Protein AF-F3C099-F1 (afdb_monomer)

Organism: NCBI:txid875330

pLDDT: mean 75.71, std 8.0, range [59.69, 89.25]

Secondary structure (DSSP, 8-state):
-HHHHHHHHHHHHS---SS--PPPHHHHTTS---

Structure (mmCIF, N/CA/C/O backbone):
data_AF-F3C099-F1
#
_entry.id   AF-F3C099-F1
#
loop_
_atom_site.group_PDB
_atom_site.id
_atom_site.type_symbol
_atom_site.label_atom_id
_atom_site.label_alt_id
_atom_site.label_comp_id
_atom_site.label_asym_id
_atom_site.label_entity_id
_atom_site.label_seq_id
_atom_site.pdbx_PDB_ins_code
_atom_site.Cartn_x
_atom_site.Cartn_y
_atom_site.Cartn_z
_atom_site.occupancy
_atom_site.B_iso_or_equiv
_atom_site.auth_seq_id
_atom_site.auth_comp_id
_atom_site.auth_asym_id
_atom_site.auth_atom_id
_atom_site.pdbx_PDB_model_num
ATOM 1 N N . TRP A 1 1 ? 11.719 1.817 -11.360 1.00 74.69 1 TRP A N 1
ATOM 2 C CA . TRP A 1 1 ? 11.424 1.346 -12.733 1.00 74.69 1 TRP A CA 1
ATOM 3 C C . TRP A 1 1 ? 10.359 0.237 -12.764 1.00 74.69 1 TRP A C 1
ATOM 5 O O . TRP A 1 1 ? 9.395 0.378 -13.505 1.00 74.69 1 TRP A O 1
ATOM 15 N N . ALA A 1 2 ? 10.434 -0.796 -11.910 1.00 81.75 2 ALA A N 1
ATOM 16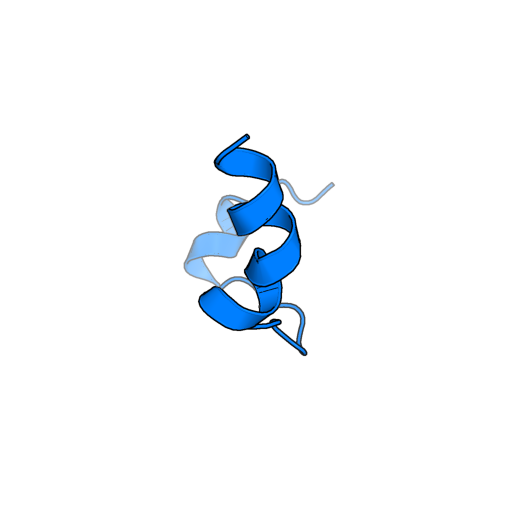 C CA . ALA A 1 2 ? 9.421 -1.866 -11.849 1.00 81.75 2 ALA A CA 1
ATOM 17 C C . ALA A 1 2 ? 8.014 -1.398 -11.408 1.00 81.75 2 ALA A C 1
ATOM 19 O O . ALA A 1 2 ? 7.022 -1.742 -12.046 1.00 81.75 2 ALA A O 1
ATOM 20 N N . TYR A 1 3 ? 7.925 -0.547 -10.377 1.00 85.25 3 TYR A N 1
ATOM 21 C CA . TYR A 1 3 ? 6.639 -0.078 -9.838 1.00 85.25 3 TYR A CA 1
ATOM 22 C C . TYR A 1 3 ? 5.770 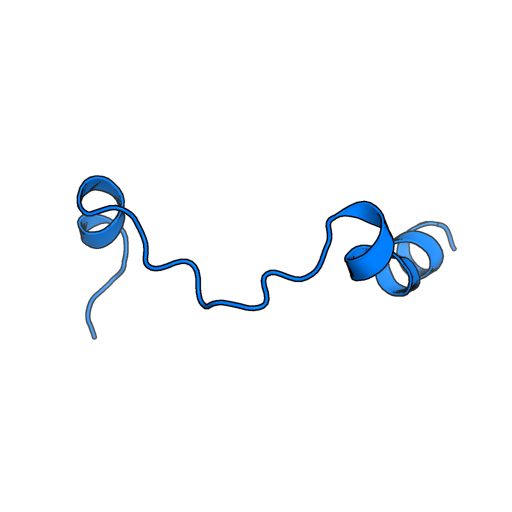0.643 -10.880 1.00 85.25 3 TYR A C 1
ATOM 24 O O . TYR A 1 3 ? 4.582 0.367 -10.981 1.00 85.25 3 TYR A O 1
ATOM 32 N N . ASN A 1 4 ? 6.361 1.496 -11.725 1.00 85.00 4 ASN A N 1
ATOM 33 C CA . ASN A 1 4 ? 5.622 2.212 -12.7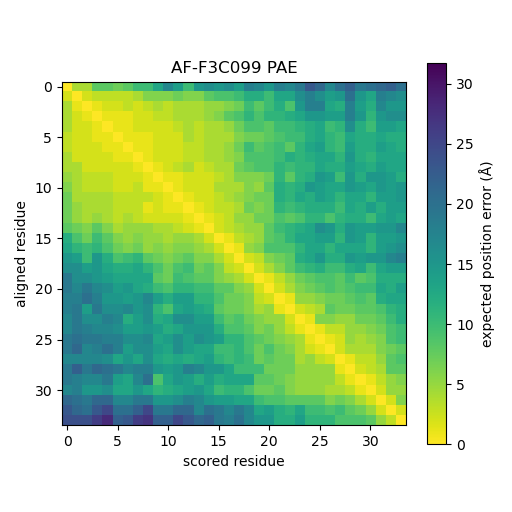73 1.00 85.00 4 ASN A CA 1
ATOM 34 C C . ASN A 1 4 ? 4.963 1.266 -13.784 1.00 85.00 4 ASN A C 1
ATOM 36 O O . ASN A 1 4 ? 3.864 1.540 -14.257 1.00 85.00 4 ASN A O 1
ATOM 40 N N . ARG A 1 5 ? 5.590 0.126 -14.098 1.00 86.50 5 ARG A N 1
ATOM 41 C CA . ARG A 1 5 ? 5.013 -0.863 -15.022 1.00 86.50 5 ARG A CA 1
ATOM 42 C C . ARG A 1 5 ? 3.793 -1.541 -14.405 1.00 86.50 5 ARG A C 1
ATOM 44 O O . ARG A 1 5 ? 2.795 -1.730 -15.099 1.00 86.50 5 ARG A O 1
ATOM 51 N N . ILE A 1 6 ? 3.856 -1.833 -13.107 1.00 85.31 6 ILE A N 1
ATOM 52 C CA . ILE A 1 6 ? 2.735 -2.388 -12.343 1.00 85.31 6 ILE A CA 1
ATOM 53 C C . ILE A 1 6 ? 1.630 -1.339 -12.203 1.00 85.31 6 ILE A C 1
ATOM 55 O O . ILE A 1 6 ? 0.480 -1.647 -12.480 1.00 85.31 6 ILE A O 1
ATOM 59 N N . ALA A 1 7 ? 1.961 -0.090 -11.870 1.00 87.25 7 ALA A N 1
ATOM 60 C CA . ALA A 1 7 ? 0.992 0.994 -11.718 1.00 87.25 7 ALA A CA 1
ATOM 61 C C . ALA A 1 7 ? 0.212 1.269 -13.014 1.00 87.25 7 ALA A C 1
ATOM 63 O O . A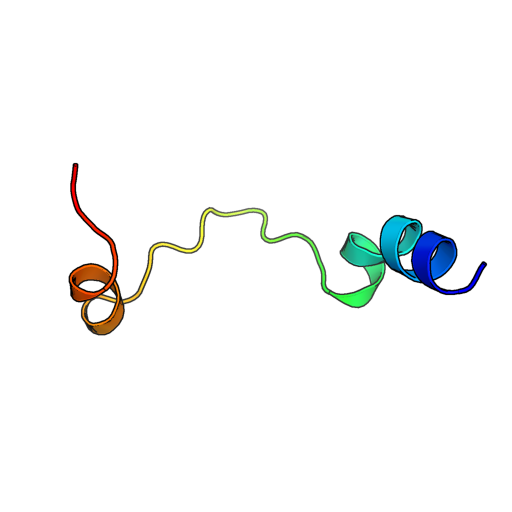LA A 1 7 ? -1.011 1.395 -12.975 1.00 87.25 7 ALA A O 1
ATOM 64 N N . LEU A 1 8 ? 0.896 1.285 -14.165 1.00 87.12 8 LEU A N 1
ATOM 65 C CA . LEU A 1 8 ? 0.270 1.497 -15.476 1.00 87.12 8 LEU A CA 1
ATOM 66 C C . LEU A 1 8 ? -0.608 0.317 -15.915 1.00 87.12 8 LEU A C 1
ATOM 68 O O . LEU A 1 8 ? -1.607 0.518 -16.600 1.00 87.12 8 LEU A O 1
ATOM 72 N N . ASN A 1 9 ? -0.274 -0.908 -15.501 1.00 89.25 9 ASN A N 1
ATOM 73 C CA . ASN A 1 9 ? -1.039 -2.109 -15.843 1.00 89.25 9 ASN A CA 1
ATOM 74 C C . ASN A 1 9 ? -1.931 -2.606 -14.701 1.00 89.25 9 ASN A C 1
ATOM 76 O O . ASN A 1 9 ? -2.563 -3.645 -14.859 1.00 89.25 9 ASN A O 1
ATOM 80 N N . ARG A 1 10 ? -2.038 -1.888 -13.573 1.00 85.62 10 ARG A N 1
ATOM 81 C CA . ARG A 1 10 ? -2.728 -2.378 -12.364 1.00 85.62 10 ARG A CA 1
ATOM 82 C C . ARG A 1 10 ? -4.160 -2.811 -12.656 1.00 85.62 10 ARG A C 1
ATOM 84 O O . ARG A 1 10 ? -4.598 -3.864 -12.232 1.00 85.62 10 ARG A O 1
ATOM 91 N N . TYR A 1 11 ? -4.852 -2.041 -13.483 1.00 83.81 11 TYR A N 1
ATOM 92 C CA . TYR A 1 11 ? -6.231 -2.309 -13.871 1.00 83.81 11 TYR A CA 1
ATOM 93 C C . TYR A 1 11 ? -6.377 -3.411 -14.918 1.00 83.81 11 TYR A C 1
ATOM 95 O O . TYR A 1 11 ? -7.452 -3.977 -15.063 1.00 83.81 11 TYR A O 1
ATOM 103 N N . ARG A 1 12 ? -5.306 -3.708 -15.654 1.00 84.50 12 ARG A N 1
ATOM 104 C CA . ARG A 1 12 ? -5.256 -4.797 -16.631 1.00 84.50 12 ARG A CA 1
ATOM 105 C C . ARG A 1 12 ? -4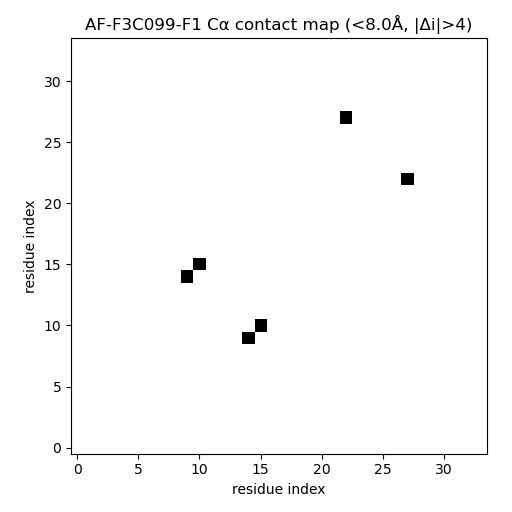.850 -6.121 -15.975 1.00 84.50 12 ARG A C 1
ATOM 107 O O . ARG A 1 12 ? -5.284 -7.169 -16.425 1.00 84.50 12 ARG A O 1
ATOM 114 N N . LEU A 1 13 ? -4.037 -6.052 -14.918 1.00 81.62 13 LEU A N 1
ATOM 115 C CA . LEU A 1 13 ? -3.560 -7.188 -14.125 1.00 81.62 13 LEU A CA 1
ATOM 116 C C . LEU A 1 13 ? -4.575 -7.628 -13.061 1.00 81.62 13 LEU A C 1
ATOM 118 O O . LEU A 1 13 ? -4.781 -8.820 -12.882 1.00 81.62 13 LEU A O 1
ATOM 122 N N . PHE A 1 14 ? -5.207 -6.678 -12.369 1.00 82.56 14 PHE A N 1
ATOM 123 C CA . PHE A 1 14 ? -6.142 -6.949 -11.268 1.00 82.56 14 PHE A CA 1
ATOM 124 C C . PHE A 1 14 ? -7.609 -6.700 -11.640 1.00 82.56 14 PHE A C 1
ATOM 126 O O . PHE A 1 14 ? -8.498 -6.955 -10.835 1.00 82.56 14 PHE A O 1
ATOM 133 N N . GLY A 1 15 ? -7.869 -6.202 -12.852 1.00 77.81 15 GLY A N 1
ATOM 134 C CA . GLY A 1 15 ? -9.196 -5.752 -13.257 1.00 77.81 15 GLY A CA 1
ATOM 135 C C . GLY A 1 15 ? -9.567 -4.393 -12.656 1.00 77.81 15 GLY A C 1
ATOM 136 O O . GLY A 1 15 ? -8.898 -3.854 -11.768 1.00 77.81 15 GLY A O 1
ATOM 137 N N . ARG A 1 16 ? -10.647 -3.804 -13.172 1.00 73.50 16 ARG A N 1
ATOM 138 C CA . A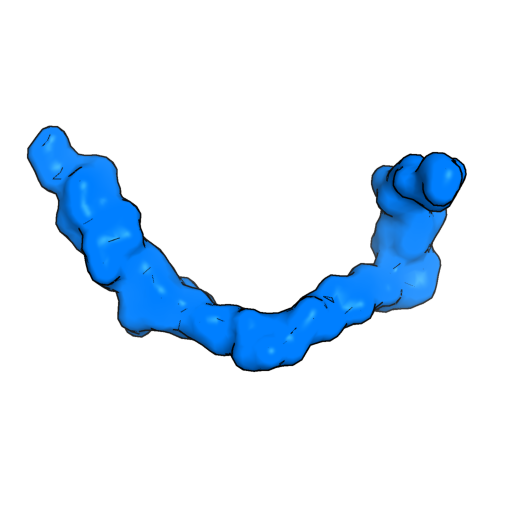RG A 1 16 ? -11.370 -2.721 -12.497 1.00 73.50 16 ARG A CA 1
ATOM 139 C C . ARG A 1 16 ? -12.621 -3.325 -11.891 1.00 73.50 16 ARG A C 1
ATOM 141 O O 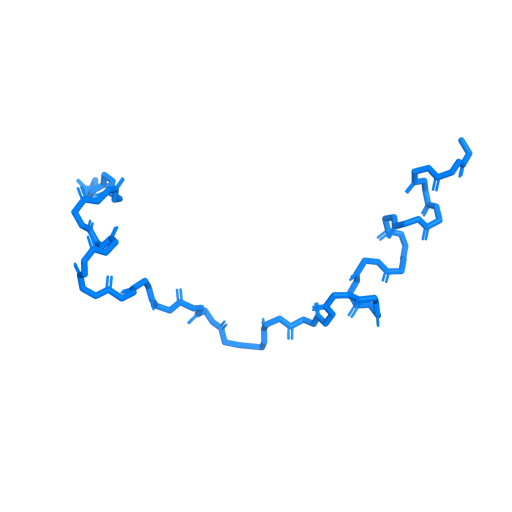. ARG A 1 16 ? -13.347 -4.033 -12.580 1.00 73.50 16 ARG A O 1
ATOM 148 N N . TYR A 1 17 ? -12.869 -3.029 -10.625 1.00 74.94 17 TYR A N 1
ATOM 149 C CA . TYR A 1 17 ? -14.192 -3.234 -10.060 1.00 74.94 17 TYR A CA 1
ATOM 150 C C . TYR A 1 17 ? -15.077 -2.116 -10.604 1.00 74.94 17 TYR A C 1
ATOM 152 O O . TYR A 1 17 ? -14.881 -0.953 -10.260 1.00 74.94 17 TYR A O 1
ATOM 160 N N . ASP A 1 18 ? -15.972 -2.467 -11.525 1.00 66.56 18 ASP A N 1
ATOM 161 C CA . ASP A 1 18 ? -16.917 -1.523 -12.137 1.00 66.56 18 ASP A CA 1
ATOM 162 C C . ASP A 1 18 ? -17.994 -1.082 -11.128 1.00 66.56 18 ASP A C 1
ATOM 164 O O . ASP A 1 18 ? -18.516 0.0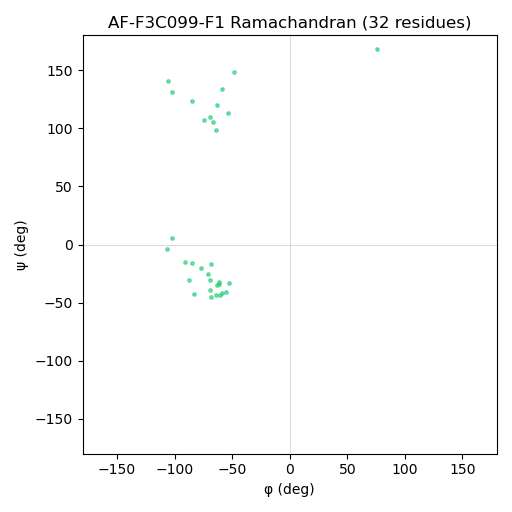26 -11.179 1.00 66.56 18 ASP A O 1
ATOM 168 N N . HIS A 1 19 ? -18.244 -1.931 -10.128 1.00 67.56 19 HIS A N 1
ATOM 169 C CA . HIS A 1 19 ? -19.114 -1.648 -9.000 1.00 67.56 19 HIS A CA 1
ATOM 170 C C . HIS A 1 19 ? -18.322 -1.383 -7.722 1.00 67.56 19 HIS A C 1
ATOM 172 O O . HIS A 1 19 ? -17.361 -2.090 -7.407 1.00 67.56 19 HIS A O 1
ATOM 178 N N . CYS A 1 20 ? -18.793 -0.413 -6.932 1.00 68.25 20 CYS A N 1
ATOM 179 C CA . CYS A 1 20 ? -18.443 -0.335 -5.520 1.00 68.25 20 CYS A CA 1
ATOM 180 C C . CYS A 1 20 ? -18.757 -1.685 -4.868 1.00 68.25 20 CYS A C 1
ATOM 182 O O . CYS A 1 20 ? -19.920 -2.077 -4.770 1.00 68.25 20 CYS A O 1
ATOM 184 N N . LEU A 1 21 ? -17.712 -2.395 -4.436 1.00 69.62 21 LEU A N 1
ATOM 185 C CA . LEU A 1 21 ? -17.848 -3.586 -3.610 1.00 69.62 21 LEU A CA 1
ATOM 186 C C . LEU A 1 21 ? -18.462 -3.144 -2.284 1.00 69.62 21 LEU A C 1
ATOM 188 O O . LEU A 1 21 ? -17.766 -2.609 -1.420 1.00 69.62 21 LEU A O 1
ATOM 192 N N . LEU A 1 22 ? -19.775 -3.322 -2.144 1.00 70.31 22 LEU A N 1
ATOM 193 C CA . LEU A 1 22 ? -20.431 -3.115 -0.866 1.00 70.31 22 LEU A CA 1
ATOM 194 C C . LEU A 1 22 ? -19.846 -4.157 0.097 1.00 70.31 22 LEU A C 1
ATOM 196 O O . LEU A 1 22 ? -19.925 -5.354 -0.200 1.00 70.31 22 LEU A O 1
ATOM 200 N N . PRO A 1 23 ? -19.214 -3.739 1.207 1.00 68.62 23 PRO A N 1
ATOM 201 C CA . PRO A 1 23 ? -18.622 -4.687 2.130 1.00 68.62 23 PRO A CA 1
ATOM 202 C C . PRO A 1 23 ? -19.716 -5.625 2.639 1.00 68.62 23 PRO A C 1
ATOM 204 O O . PRO A 1 23 ? -20.805 -5.181 3.016 1.00 68.62 23 PRO A O 1
ATOM 207 N N . SER A 1 24 ? -19.418 -6.925 2.642 1.00 71.00 24 SER A N 1
ATOM 208 C CA . SER A 1 24 ? -20.263 -7.941 3.267 1.00 71.00 24 SER A CA 1
ATOM 209 C C . SER A 1 24 ? -20.651 -7.499 4.685 1.00 71.00 24 SER A C 1
ATOM 211 O O . SER A 1 24 ? -19.849 -6.829 5.343 1.00 71.00 24 SER A O 1
ATOM 213 N N . PRO A 1 25 ? -21.841 -7.866 5.188 1.00 68.69 25 PRO A N 1
ATOM 214 C CA . PRO A 1 25 ? -22.341 -7.402 6.485 1.00 68.69 25 PRO A CA 1
ATOM 215 C C . PRO A 1 25 ? -21.361 -7.631 7.651 1.00 68.69 25 PRO A C 1
ATOM 217 O O . PRO A 1 25 ? -21.263 -6.771 8.519 1.00 68.69 25 PRO A O 1
ATOM 220 N N . GLU A 1 26 ? -20.558 -8.701 7.626 1.00 69.38 26 GLU A N 1
ATOM 221 C CA . GLU A 1 26 ? -19.477 -8.942 8.603 1.00 69.38 26 GLU A CA 1
ATOM 222 C C . GLU A 1 26 ? -18.366 -7.878 8.580 1.00 69.38 26 GLU A C 1
ATOM 224 O O . GLU A 1 26 ? -17.819 -7.510 9.616 1.00 69.38 26 GLU A O 1
ATOM 229 N N . ASN A 1 27 ? -18.039 -7.339 7.405 1.00 69.81 27 ASN A N 1
ATOM 230 C CA . ASN A 1 27 ? -16.998 -6.326 7.251 1.00 69.81 27 ASN A CA 1
ATOM 231 C C . ASN A 1 27 ? -17.511 -4.908 7.516 1.00 69.81 27 ASN A C 1
ATOM 233 O O . ASN A 1 27 ? -16.697 -4.017 7.741 1.00 69.81 27 ASN A O 1
ATOM 237 N N . ARG A 1 28 ? -18.833 -4.685 7.534 1.00 68.38 28 ARG A N 1
ATOM 238 C CA . ARG A 1 28 ? -19.422 -3.366 7.817 1.00 68.38 28 ARG A CA 1
ATOM 239 C C . ARG A 1 28 ? -19.065 -2.871 9.222 1.00 68.38 28 ARG A C 1
ATOM 241 O O . ARG A 1 28 ? -18.832 -1.686 9.389 1.00 68.38 28 ARG A O 1
ATOM 248 N N . GLN A 1 29 ? -18.916 -3.773 10.195 1.00 70.56 29 GLN A N 1
ATOM 249 C CA . GLN A 1 29 ? -18.524 -3.427 11.570 1.00 70.56 29 GLN A CA 1
ATOM 250 C C . GLN A 1 29 ? -17.072 -2.919 11.687 1.00 70.56 29 GLN A C 1
ATOM 252 O O . GLN A 1 29 ? -16.703 -2.323 12.694 1.00 70.56 29 GLN A O 1
ATOM 257 N N . ARG A 1 30 ? -16.235 -3.159 10.667 1.00 71.44 30 ARG A N 1
ATOM 258 C CA . ARG A 1 30 ? -14.845 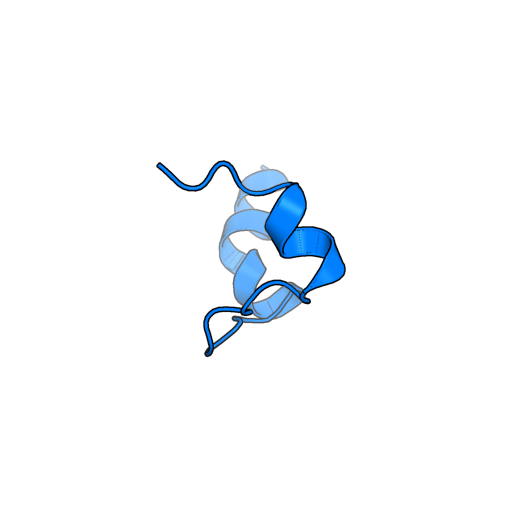-2.676 10.606 1.00 71.44 30 ARG A CA 1
ATOM 259 C C . ARG A 1 30 ? -14.720 -1.317 9.924 1.00 71.44 30 ARG A C 1
ATOM 261 O O . ARG A 1 30 ? -13.670 -0.688 10.028 1.00 71.44 30 ARG A O 1
ATOM 268 N N . PHE A 1 31 ? -15.754 -0.885 9.208 1.00 73.31 31 PHE A N 1
ATOM 269 C CA . PHE A 1 31 ? -15.810 0.458 8.654 1.00 73.31 31 PHE A CA 1
ATOM 270 C C . PHE A 1 31 ? -16.353 1.390 9.735 1.00 73.31 31 PHE A C 1
ATOM 272 O O . PHE A 1 31 ? -17.416 1.145 10.297 1.00 73.31 31 PHE A O 1
ATOM 279 N N . LEU A 1 32 ? -15.588 2.433 10.054 1.00 68.50 32 LEU A N 1
ATOM 280 C CA . LEU A 1 32 ? -16.057 3.519 10.906 1.00 68.50 32 LEU A CA 1
ATOM 281 C C . LEU A 1 32 ? -17.156 4.252 10.129 1.00 68.50 32 LEU A C 1
ATOM 283 O O . LEU A 1 32 ? -16.864 4.934 9.148 1.00 68.50 32 LEU A O 1
ATOM 287 N N . ASP A 1 33 ? -18.404 4.029 10.529 1.00 66.06 33 ASP A N 1
ATOM 288 C CA . ASP A 1 33 ? -19.552 4.824 10.101 1.00 66.06 33 ASP A CA 1
ATOM 289 C C . ASP A 1 33 ? -19.388 6.203 10.755 1.00 66.06 33 ASP A C 1
ATOM 291 O O . ASP A 1 33 ? -19.369 6.311 11.985 1.00 66.06 33 ASP A O 1
ATOM 295 N N . GLY A 1 34 ? -19.093 7.211 9.938 1.00 59.69 34 GLY A N 1
ATOM 296 C CA . GLY A 1 34 ? -18.879 8.597 10.355 1.00 59.69 34 GLY A CA 1
ATOM 297 C C . GLY A 1 34 ? -20.023 9.484 9.910 1.00 59.69 34 GLY A C 1
ATOM 298 O O . GLY A 1 34 ? -20.584 9.200 8.828 1.00 59.69 34 GLY A O 1
#

Foldseek 3Di:
DVVVVCVVCVCVVVNDPPDDPPDDPVCVVVDPPD

Mean predicted aligned error: 9.39 Å

Solvent-accessible surface area (backbone atoms only — not comparable to full-atom values): 2379 Å² total; per-residue (Å²): 118,70,65,61,58,49,64,76,36,40,53,78,77,72,48,70,78,90,58,85,79,74,66,54,78,82,52,47,81,74,50,84,87,125

Radius of gyration: 14.72 Å; Cα contacts (8 Å, |Δi|>4): 3; chains: 1; bounding box: 34×18×28 Å

Sequence (34 aa):
WAYNRIALNRYRLFGRYDHCLLPSPENRQRFLDG